Protein AF-A0A495KAG6-F1 (afdb_monomer)

Sequence (159 aa):
MEHHHRERPGTLRRVWQVLHVIATIMIPWVLVAYYFGSHTQTITEEARLVADFHMIAAIAASALLLSTTGLRLSGRSVAATVPFAIIWAITLAFSVTQIREYGDQFRCDAELCMPGFGLFLTVVPFAIVVTFAVLGSAAFSVATRRADDWSFQASSRAT

Nearest PDB structures (foldseek):
  8xma-assembly1_A  TM=4.448E-01  e=1.413E+00  Homo sapiens
  8xma-assembly1_B  TM=3.700E-01  e=3.763E+00  Homo sapiens
  8aud-assembly1_A  TM=2.460E-01  e=2.134E+00  Corynebacterium glutamicum ATCC 13032

Structure (mmCIF, N/CA/C/O backbone):
data_AF-A0A495KAG6-F1
#
_entry.id   AF-A0A495KAG6-F1
#
loop_
_atom_site.group_PDB
_atom_site.id
_atom_site.type_symbol
_atom_site.label_atom_id
_atom_site.label_alt_id
_atom_site.label_comp_id
_atom_site.label_asym_id
_atom_site.label_entity_id
_atom_site.label_seq_id
_atom_site.pdbx_PDB_ins_code
_atom_site.Cartn_x
_atom_site.Cartn_y
_atom_site.Cartn_z
_atom_site.occupancy
_atom_site.B_iso_or_equiv
_atom_site.auth_seq_id
_atom_site.auth_comp_id
_atom_site.auth_asym_id
_atom_site.auth_atom_id
_atom_site.pdbx_PDB_model_num
ATOM 1 N N . MET A 1 1 ? -0.474 -37.914 -24.086 1.00 41.59 1 MET A N 1
ATOM 2 C CA . MET A 1 1 ? -0.875 -36.543 -24.470 1.00 41.59 1 MET A CA 1
ATOM 3 C C . MET A 1 1 ? -0.787 -35.683 -23.222 1.00 41.59 1 MET A C 1
ATOM 5 O O . MET A 1 1 ? -1.763 -35.555 -22.504 1.00 41.59 1 MET A O 1
ATOM 9 N N . GLU A 1 2 ? 0.396 -35.153 -22.928 1.00 42.31 2 GLU A N 1
ATOM 10 C CA . GLU A 1 2 ? 0.603 -34.206 -21.829 1.00 42.31 2 GLU A CA 1
ATOM 11 C C . GLU A 1 2 ? 1.182 -32.934 -22.441 1.00 42.31 2 GLU A C 1
ATOM 13 O O . GLU A 1 2 ? 2.372 -32.833 -22.737 1.00 42.31 2 GLU A O 1
ATOM 18 N N . HIS A 1 3 ? 0.303 -31.971 -22.710 1.00 43.97 3 HIS A N 1
ATOM 19 C CA . HIS A 1 3 ? 0.707 -30.613 -23.044 1.00 43.97 3 HIS A CA 1
ATOM 20 C C . HIS A 1 3 ? 1.180 -29.931 -21.760 1.00 43.97 3 HIS A C 1
ATOM 22 O O . HIS A 1 3 ? 0.436 -29.193 -21.118 1.00 43.97 3 HIS A O 1
ATOM 28 N N . HIS A 1 4 ? 2.435 -30.166 -21.374 1.00 49.75 4 HIS A N 1
ATOM 29 C CA . HIS A 1 4 ? 3.092 -29.298 -20.408 1.00 49.75 4 HIS A CA 1
ATOM 30 C C . HIS A 1 4 ? 3.258 -27.914 -21.043 1.00 49.75 4 HIS A C 1
ATOM 32 O O . HIS A 1 4 ? 4.175 -27.665 -21.830 1.00 49.75 4 HIS A O 1
ATOM 38 N N . HIS A 1 5 ? 2.332 -27.012 -20.708 1.00 53.06 5 HIS A N 1
ATOM 39 C CA . HIS A 1 5 ? 2.479 -25.576 -20.887 1.00 53.06 5 HIS A CA 1
ATOM 40 C C . HIS A 1 5 ? 3.769 -25.142 -20.190 1.00 53.06 5 HIS A C 1
ATOM 42 O O . HIS A 1 5 ? 3.817 -24.908 -18.987 1.00 53.06 5 HIS A O 1
ATOM 48 N N . ARG A 1 6 ? 4.849 -25.056 -20.965 1.00 53.53 6 ARG A N 1
ATOM 49 C CA . ARG A 1 6 ? 6.093 -24.419 -20.552 1.00 53.53 6 ARG A CA 1
ATOM 50 C C . ARG A 1 6 ? 5.810 -22.921 -20.503 1.00 53.53 6 ARG A C 1
ATOM 52 O O . ARG A 1 6 ? 6.053 -22.201 -21.473 1.00 53.53 6 ARG A O 1
ATOM 59 N N . GLU A 1 7 ? 5.196 -22.465 -19.415 1.00 56.69 7 GLU A N 1
ATOM 60 C CA . GLU A 1 7 ? 5.020 -21.045 -19.148 1.00 56.69 7 GLU A CA 1
ATOM 61 C C . GLU A 1 7 ? 6.399 -20.398 -19.223 1.00 56.69 7 GLU A C 1
ATOM 63 O O . GLU A 1 7 ? 7.326 -20.755 -18.492 1.00 56.69 7 GLU A O 1
ATOM 68 N N . ARG A 1 8 ? 6.581 -19.490 -20.189 1.00 59.50 8 ARG A N 1
ATOM 69 C CA . ARG A 1 8 ? 7.848 -18.774 -20.315 1.00 59.50 8 ARG A CA 1
ATOM 70 C C . ARG A 1 8 ? 8.060 -18.035 -18.991 1.00 59.50 8 ARG A C 1
ATOM 72 O O . ARG A 1 8 ? 7.184 -17.250 -18.623 1.00 59.50 8 ARG A O 1
ATOM 79 N N . PRO A 1 9 ? 9.204 -18.197 -18.306 1.00 59.44 9 PRO A N 1
ATOM 80 C CA . PRO A 1 9 ? 9.456 -17.564 -17.007 1.00 59.44 9 PRO A CA 1
ATOM 81 C C . PRO A 1 9 ? 9.284 -16.030 -17.030 1.00 59.44 9 PRO A C 1
ATOM 83 O O . PRO A 1 9 ? 9.008 -15.410 -16.006 1.00 59.44 9 PRO A O 1
ATOM 86 N N . GLY A 1 10 ? 9.364 -15.404 -18.211 1.00 67.12 10 GLY A N 1
ATOM 87 C CA . GLY A 1 10 ? 9.063 -13.984 -18.406 1.00 67.12 10 GLY A CA 1
ATOM 88 C C . GLY A 1 10 ? 7.577 -13.595 -18.336 1.00 67.12 10 GLY A C 1
ATOM 89 O O . GLY A 1 10 ? 7.285 -12.456 -17.976 1.00 67.12 10 GLY A O 1
ATOM 90 N N . THR A 1 11 ? 6.638 -14.491 -18.653 1.00 79.69 11 THR A N 1
ATOM 91 C CA . THR A 1 11 ? 5.192 -14.194 -18.645 1.00 79.69 11 THR A CA 1
ATOM 92 C C . THR A 1 11 ? 4.643 -14.201 -17.222 1.00 79.69 11 THR A C 1
ATOM 94 O O . THR A 1 11 ? 4.039 -13.215 -16.808 1.00 79.69 11 THR A O 1
ATOM 97 N N . LEU A 1 12 ? 4.946 -15.244 -16.441 1.00 84.44 12 LEU A N 1
ATOM 98 C CA . LEU A 1 12 ? 4.563 -15.343 -15.026 1.00 84.44 12 LEU A CA 1
ATOM 99 C C . LEU A 1 12 ? 5.069 -14.156 -14.207 1.00 84.44 12 LEU A C 1
ATOM 101 O O . LEU A 1 12 ? 4.316 -13.533 -13.462 1.00 84.44 12 LEU A O 1
ATOM 105 N N . ARG A 1 13 ? 6.339 -13.784 -14.400 1.00 85.25 13 ARG A N 1
ATOM 106 C CA . ARG A 1 13 ? 6.925 -12.630 -13.717 1.00 85.25 13 ARG A CA 1
ATOM 107 C C . ARG A 1 13 ? 6.196 -11.332 -14.061 1.00 85.25 13 ARG A C 1
ATOM 109 O O . ARG A 1 13 ? 5.965 -10.527 -13.168 1.00 85.25 13 ARG A O 1
ATOM 116 N N . ARG A 1 14 ? 5.820 -11.112 -15.325 1.00 86.00 14 ARG A N 1
ATOM 117 C CA . ARG A 1 14 ? 5.061 -9.913 -15.726 1.00 86.00 14 ARG A CA 1
ATOM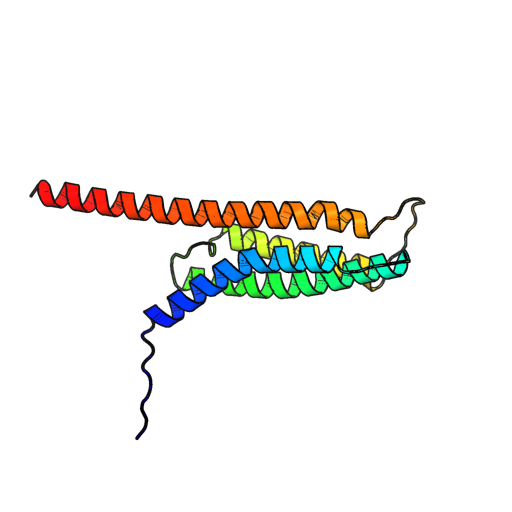 118 C C . ARG A 1 14 ? 3.668 -9.890 -15.109 1.00 86.00 14 ARG A C 1
ATOM 120 O O . ARG A 1 14 ? 3.262 -8.844 -14.617 1.00 86.00 14 ARG A O 1
ATOM 127 N N . VAL A 1 15 ? 2.968 -11.024 -15.098 1.00 89.94 15 VAL A N 1
ATOM 128 C CA . VAL A 1 15 ? 1.660 -11.141 -14.437 1.00 89.94 15 VAL A CA 1
ATOM 129 C C . VAL A 1 15 ? 1.795 -10.810 -12.952 1.00 89.94 15 VAL A C 1
ATOM 131 O O . VAL A 1 15 ? 1.053 -9.972 -12.451 1.00 89.94 15 VAL A O 1
ATOM 134 N N . TRP A 1 16 ? 2.802 -11.361 -12.270 1.00 91.06 16 TRP A N 1
ATOM 135 C CA . TRP A 1 16 ? 3.067 -11.055 -10.864 1.00 91.06 16 TRP A CA 1
ATOM 136 C C . TRP A 1 16 ? 3.364 -9.568 -10.623 1.00 91.06 16 TRP A C 1
ATOM 138 O O . TRP A 1 16 ? 2.818 -8.982 -9.694 1.00 91.06 16 TRP A O 1
ATOM 148 N N . GLN A 1 17 ? 4.162 -8.925 -11.481 1.00 90.62 17 GLN A N 1
ATOM 149 C CA . GLN A 1 17 ? 4.428 -7.482 -11.397 1.00 90.62 17 GLN A CA 1
ATOM 150 C C . GLN A 1 17 ? 3.152 -6.646 -11.536 1.00 90.62 17 GLN A C 1
ATOM 152 O O . GLN A 1 17 ? 2.938 -5.722 -10.755 1.00 90.62 17 GLN A O 1
ATOM 157 N N . VAL A 1 18 ? 2.305 -6.973 -12.515 1.00 91.69 18 VAL A N 1
ATOM 158 C CA . VAL A 1 18 ? 1.036 -6.270 -12.745 1.00 91.69 18 VAL A CA 1
ATOM 159 C C . VAL A 1 18 ? 0.102 -6.454 -11.553 1.00 91.69 18 VAL A C 1
ATOM 161 O O . VAL A 1 18 ? -0.404 -5.469 -11.022 1.00 91.69 18 VAL A O 1
ATOM 164 N N . LEU A 1 19 ? -0.071 -7.694 -11.089 1.00 93.50 19 LEU A N 1
ATOM 165 C CA . LEU A 1 19 ? -0.898 -7.998 -9.923 1.00 93.50 19 LEU A CA 1
ATOM 166 C C . LEU A 1 19 ? -0.390 -7.290 -8.668 1.00 93.50 19 LEU A C 1
ATOM 168 O O . LEU A 1 19 ? -1.193 -6.749 -7.920 1.00 93.50 19 LEU A O 1
ATOM 172 N N . HIS A 1 20 ? 0.926 -7.238 -8.460 1.00 93.25 20 HIS A N 1
ATOM 173 C CA . HIS A 1 20 ? 1.522 -6.533 -7.331 1.00 93.25 20 HIS A CA 1
ATOM 174 C C . HIS A 1 20 ? 1.205 -5.035 -7.363 1.00 93.25 20 HIS A C 1
ATOM 176 O O . HIS A 1 20 ? 0.740 -4.496 -6.367 1.00 93.25 20 HIS A O 1
ATOM 182 N N . VAL A 1 21 ? 1.385 -4.376 -8.513 1.00 93.38 21 VAL A N 1
ATOM 183 C CA . VAL A 1 21 ? 1.066 -2.948 -8.675 1.00 93.38 21 VAL A CA 1
ATOM 184 C C . VAL A 1 21 ? -0.420 -2.679 -8.425 1.00 93.38 21 VAL A C 1
ATOM 186 O O . VAL A 1 21 ? -0.756 -1.744 -7.698 1.00 93.38 21 VAL A O 1
ATOM 189 N N . ILE A 1 22 ? -1.306 -3.510 -8.986 1.00 94.88 22 ILE A N 1
ATOM 190 C CA . ILE A 1 22 ? -2.754 -3.403 -8.759 1.00 94.88 22 ILE A CA 1
ATOM 191 C C . ILE A 1 22 ? -3.058 -3.568 -7.270 1.00 94.88 22 ILE A C 1
ATOM 193 O O . ILE A 1 22 ? -3.750 -2.733 -6.699 1.00 94.88 22 ILE A O 1
ATOM 197 N N . ALA A 1 23 ? -2.512 -4.599 -6.627 1.00 94.06 23 ALA A N 1
ATOM 198 C CA . ALA A 1 23 ? -2.727 -4.874 -5.212 1.00 94.06 23 ALA A CA 1
ATOM 199 C C . ALA A 1 23 ? -2.237 -3.723 -4.319 1.00 94.06 23 ALA A C 1
ATOM 201 O O . ALA A 1 23 ? -2.955 -3.312 -3.411 1.00 94.06 23 ALA A O 1
ATOM 202 N N . THR A 1 24 ? -1.064 -3.151 -4.609 1.00 93.12 24 THR A N 1
ATOM 203 C CA . THR A 1 24 ? -0.515 -1.998 -3.883 1.00 93.12 24 THR A CA 1
ATOM 204 C C . THR A 1 24 ? -1.443 -0.783 -3.911 1.00 93.12 24 THR A C 1
ATOM 206 O O . THR A 1 24 ? -1.524 -0.073 -2.912 1.00 93.12 24 THR A O 1
ATOM 209 N N . ILE A 1 25 ? -2.138 -0.535 -5.024 1.00 94.06 25 ILE A N 1
ATOM 210 C CA . ILE A 1 25 ? -3.091 0.578 -5.133 1.00 94.06 25 ILE A CA 1
ATOM 211 C C . ILE A 1 25 ? -4.437 0.192 -4.514 1.00 94.06 25 ILE A C 1
ATOM 213 O O . ILE A 1 25 ? -4.981 0.932 -3.702 1.00 94.06 25 ILE A O 1
ATOM 217 N N . MET A 1 26 ? -4.983 -0.964 -4.891 1.00 95.50 26 MET A N 1
ATOM 218 C CA . MET A 1 26 ? -6.361 -1.331 -4.572 1.00 95.50 26 MET A CA 1
ATOM 219 C C . MET A 1 26 ? -6.563 -1.685 -3.101 1.00 95.50 26 MET A C 1
ATOM 221 O O . MET A 1 26 ? -7.603 -1.335 -2.559 1.00 95.50 26 MET A O 1
ATOM 225 N N . ILE A 1 27 ? -5.602 -2.339 -2.437 1.00 93.94 27 ILE A N 1
ATOM 226 C CA . ILE A 1 27 ? -5.753 -2.737 -1.027 1.00 93.94 27 ILE A CA 1
ATOM 227 C C . ILE A 1 27 ? -6.027 -1.524 -0.120 1.00 93.94 27 ILE A C 1
ATOM 229 O O . ILE A 1 27 ? -7.019 -1.567 0.610 1.00 93.94 27 ILE A O 1
ATOM 233 N N . PRO A 1 28 ? -5.235 -0.430 -0.165 1.00 92.94 28 PRO A N 1
ATOM 234 C CA . PRO A 1 28 ? -5.546 0.774 0.600 1.00 92.94 28 PRO A CA 1
ATOM 235 C C . PRO A 1 28 ? -6.953 1.320 0.332 1.00 92.94 28 PRO A C 1
ATOM 237 O O . PRO A 1 28 ? -7.662 1.647 1.276 1.00 92.94 28 PRO A O 1
ATOM 240 N N . TRP A 1 29 ? -7.398 1.367 -0.927 1.00 95.44 29 TRP A N 1
ATOM 241 C CA . TRP A 1 29 ? -8.738 1.860 -1.273 1.00 95.44 29 TRP A C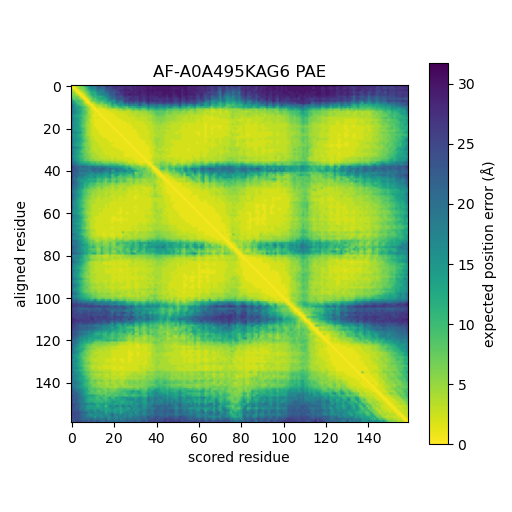A 1
ATOM 242 C C . TRP A 1 29 ? -9.867 0.928 -0.826 1.00 95.44 29 TRP A C 1
ATOM 244 O O . TRP A 1 29 ? -10.918 1.404 -0.404 1.00 95.44 29 TRP A O 1
ATOM 254 N N . VAL A 1 30 ? -9.655 -0.388 -0.864 1.00 93.44 30 VAL A N 1
ATOM 255 C CA . VAL A 1 30 ? -10.597 -1.368 -0.305 1.00 93.44 30 VAL A CA 1
ATOM 256 C C . VAL A 1 30 ? -10.727 -1.175 1.203 1.00 93.44 30 VAL A C 1
ATOM 258 O O . VAL A 1 30 ? -11.840 -1.199 1.719 1.00 93.44 30 VAL A O 1
ATOM 261 N N . LEU A 1 31 ? -9.621 -0.914 1.904 1.00 90.69 31 LEU A N 1
ATOM 262 C CA . LEU A 1 31 ? -9.647 -0.602 3.333 1.00 90.69 31 LEU A CA 1
ATOM 263 C C . LEU A 1 31 ? -10.373 0.721 3.621 1.00 90.69 31 LEU A C 1
ATOM 265 O O . LEU A 1 31 ? -11.190 0.775 4.536 1.00 90.69 31 LEU A O 1
ATOM 269 N N . VAL A 1 32 ? -10.151 1.761 2.809 1.00 90.56 32 VAL A N 1
ATOM 270 C CA . VAL A 1 32 ? -10.924 3.015 2.881 1.00 90.56 32 VAL A CA 1
ATOM 271 C C . VAL A 1 32 ? -12.424 2.733 2.740 1.00 90.56 32 VAL A C 1
ATOM 273 O O . VAL A 1 32 ? -13.218 3.190 3.558 1.00 90.56 32 VAL A O 1
ATOM 276 N N . ALA A 1 33 ? -12.819 1.958 1.728 1.00 90.62 33 ALA A N 1
ATOM 277 C CA . ALA A 1 33 ? -14.218 1.610 1.495 1.00 90.62 33 ALA A CA 1
ATOM 278 C C . ALA A 1 33 ? -14.812 0.777 2.642 1.00 90.62 33 ALA A C 1
ATOM 280 O O . ALA A 1 33 ? -15.950 1.015 3.034 1.00 90.62 33 ALA A O 1
ATOM 281 N N . TYR A 1 34 ? -14.039 -0.158 3.203 1.00 87.75 34 TYR A N 1
ATOM 282 C CA . TYR A 1 34 ? -14.433 -0.939 4.374 1.00 87.75 34 TYR A CA 1
ATOM 283 C C . TYR A 1 34 ? -14.736 -0.032 5.573 1.00 87.75 34 TYR A C 1
ATOM 285 O O . TYR A 1 34 ? -15.807 -0.148 6.160 1.00 87.75 34 TYR A O 1
ATOM 293 N N . TYR A 1 35 ? -13.850 0.925 5.867 1.00 85.75 35 TYR A N 1
ATOM 294 C CA . TYR A 1 35 ? -14.033 1.889 6.956 1.00 85.75 35 TYR A CA 1
ATOM 295 C C . TYR A 1 35 ? -15.271 2.785 6.773 1.00 85.75 35 TYR A C 1
ATOM 297 O O . TYR A 1 35 ? -16.033 2.989 7.712 1.00 85.75 35 TYR A O 1
ATOM 305 N N . PHE A 1 36 ? -15.520 3.303 5.566 1.00 86.50 36 PHE A N 1
AT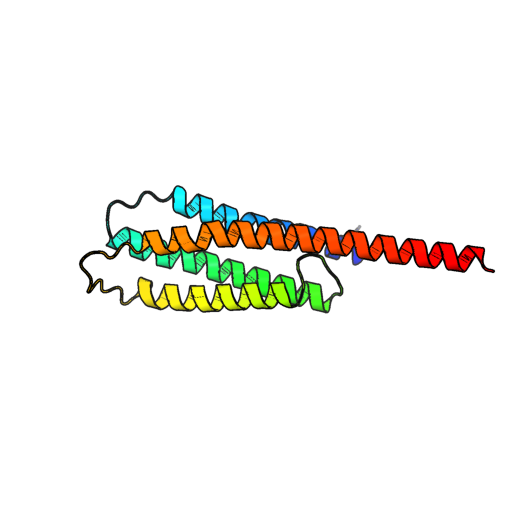OM 306 C CA . PHE A 1 36 ? -16.727 4.107 5.317 1.00 86.50 36 PHE A CA 1
ATOM 307 C C . PHE A 1 36 ? -18.013 3.272 5.260 1.00 86.50 36 PHE A C 1
ATOM 309 O O . PHE A 1 36 ? -19.101 3.795 5.495 1.00 86.50 36 PHE A O 1
ATOM 316 N N . GLY A 1 37 ? -17.906 1.986 4.922 1.00 85.06 37 GLY A N 1
ATOM 317 C CA . GLY A 1 37 ? -19.036 1.063 4.882 1.00 85.06 37 GLY A CA 1
ATOM 318 C C . GLY A 1 37 ? -19.462 0.573 6.266 1.00 85.06 37 GLY A C 1
ATOM 319 O O . GLY A 1 37 ? -20.647 0.315 6.481 1.00 85.06 37 GLY A O 1
ATOM 320 N N . SER A 1 38 ? -18.535 0.469 7.219 1.00 79.62 38 SER A N 1
ATOM 321 C CA . SER A 1 38 ? -18.843 0.052 8.586 1.00 79.62 38 SER A CA 1
ATOM 322 C C . SER A 1 38 ? -19.662 1.117 9.318 1.00 79.62 38 SER A C 1
ATOM 324 O O . SER A 1 38 ? -19.169 2.199 9.616 1.00 79.62 38 SER A O 1
ATOM 326 N N . HIS A 1 39 ? -20.928 0.808 9.601 1.00 69.69 39 HIS A N 1
ATOM 327 C CA . HIS A 1 39 ? -21.803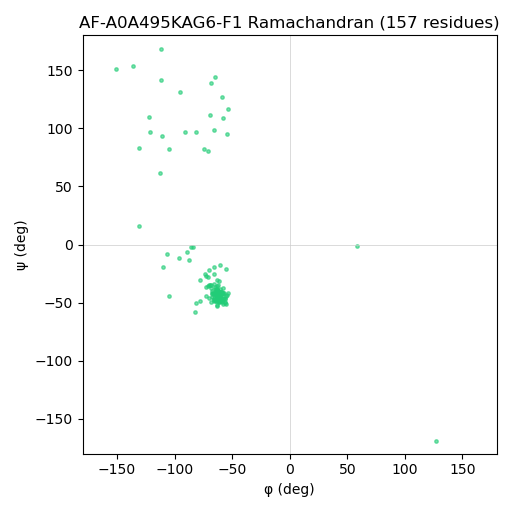 1.632 10.436 1.00 69.69 39 HIS A CA 1
ATOM 328 C C . HIS A 1 39 ? -21.683 1.171 11.890 1.00 69.69 39 HIS A C 1
ATOM 330 O O . HIS A 1 39 ? -22.333 0.207 12.289 1.00 69.69 39 HIS A O 1
ATOM 336 N N . THR A 1 40 ? -20.849 1.838 12.678 1.00 69.19 40 THR A N 1
ATOM 337 C CA . THR A 1 40 ? -20.710 1.580 14.118 1.00 69.19 40 THR A CA 1
ATOM 338 C C . THR A 1 40 ? -21.593 2.540 14.905 1.00 69.19 40 THR A C 1
ATOM 340 O O . THR A 1 40 ? -21.591 3.740 14.637 1.00 69.19 40 THR A O 1
ATOM 343 N N . GLN A 1 41 ? -22.376 2.025 15.860 1.00 62.81 41 GLN A N 1
ATOM 344 C CA . GLN A 1 41 ? -23.295 2.846 16.665 1.00 62.81 41 GLN A CA 1
ATOM 345 C C . GLN A 1 41 ? -22.807 3.041 18.105 1.00 62.81 41 GLN A C 1
ATOM 347 O O . GLN A 1 41 ? -23.380 3.837 18.849 1.00 62.81 41 GLN A O 1
ATOM 352 N N . THR A 1 42 ? -21.742 2.339 18.506 1.00 70.12 42 THR A N 1
ATOM 353 C CA . THR A 1 42 ? -21.173 2.409 19.857 1.00 70.12 42 THR A CA 1
ATOM 354 C C . THR A 1 42 ? -19.642 2.481 19.840 1.00 70.12 42 THR A C 1
ATOM 356 O O . THR A 1 42 ? -18.985 1.976 18.932 1.00 70.12 42 THR A O 1
ATOM 359 N N . ILE A 1 43 ? -19.051 3.080 20.881 1.00 67.88 43 ILE A N 1
ATOM 360 C CA . ILE A 1 43 ? -17.591 3.272 21.010 1.00 67.88 43 ILE A CA 1
ATOM 361 C C . ILE A 1 43 ? -16.840 1.929 21.084 1.00 67.88 43 ILE A C 1
ATOM 363 O O . ILE A 1 43 ? -15.743 1.784 20.550 1.00 67.88 43 ILE A O 1
ATOM 367 N N . THR A 1 44 ? -17.427 0.920 21.732 1.00 72.88 44 THR A N 1
ATOM 368 C CA . THR A 1 44 ? -16.852 -0.431 21.819 1.00 72.88 44 THR A CA 1
ATOM 369 C C . THR A 1 44 ? -16.864 -1.154 20.472 1.00 72.88 44 THR A C 1
ATOM 371 O O . THR A 1 44 ? -15.926 -1.891 20.170 1.00 72.88 44 THR A O 1
ATOM 374 N N . GLU A 1 45 ? -17.888 -0.933 19.645 1.00 75.62 45 GLU A N 1
ATOM 375 C CA . GLU A 1 45 ? -17.915 -1.415 18.260 1.00 75.62 45 GLU A CA 1
ATOM 376 C C . GLU A 1 45 ? -16.889 -0.691 17.388 1.00 75.62 45 GLU A C 1
ATOM 378 O O . GLU A 1 45 ? -16.237 -1.341 16.576 1.00 75.62 45 GLU A O 1
ATOM 383 N N . GLU A 1 46 ? -16.675 0.614 17.587 1.00 78.19 46 GLU A N 1
ATOM 384 C CA . GLU A 1 46 ? -15.607 1.343 16.893 1.00 78.19 46 GLU A CA 1
ATOM 385 C C . GLU A 1 46 ? -14.211 0.818 17.245 1.00 78.19 46 GLU A C 1
ATOM 387 O O . GLU A 1 46 ? -13.374 0.662 16.359 1.00 78.19 46 GLU A O 1
ATOM 392 N N . ALA A 1 47 ? -13.943 0.500 18.515 1.00 78.19 47 ALA A N 1
ATOM 393 C CA . ALA A 1 47 ? -12.658 -0.069 18.924 1.00 78.19 47 ALA A CA 1
ATOM 394 C C . ALA A 1 47 ? -12.406 -1.447 18.287 1.00 78.19 47 ALA A C 1
ATOM 396 O O . ALA A 1 47 ? -11.318 -1.709 17.772 1.00 78.19 47 ALA A O 1
ATOM 397 N N . ARG A 1 48 ? -13.431 -2.309 18.246 1.00 81.00 48 ARG A N 1
ATOM 398 C CA . ARG A 1 48 ? -13.350 -3.602 17.545 1.00 81.00 48 ARG A CA 1
ATOM 399 C C . ARG A 1 48 ? -13.154 -3.424 16.046 1.00 81.00 48 ARG A C 1
ATOM 401 O O . ARG A 1 48 ? -12.309 -4.099 15.469 1.00 81.00 48 ARG A O 1
ATOM 408 N N . LEU A 1 49 ? -13.859 -2.471 15.436 1.00 84.75 49 LEU A N 1
ATOM 409 C CA . LEU A 1 49 ? -13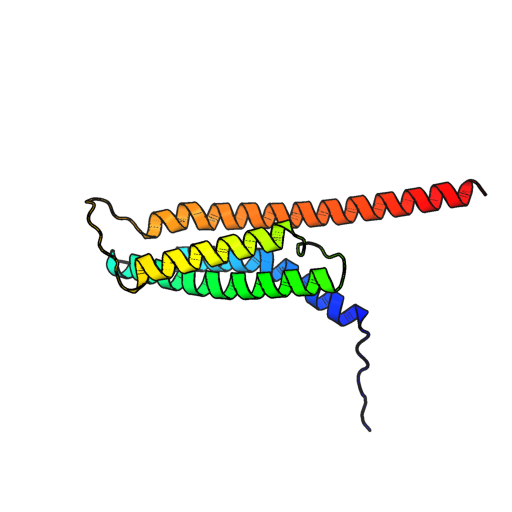.671 -2.119 14.032 1.00 84.75 49 LEU A CA 1
ATOM 410 C C . LEU A 1 49 ? -12.218 -1.715 13.750 1.00 84.75 49 LEU A C 1
ATOM 412 O O . LEU A 1 49 ? -11.664 -2.125 12.732 1.00 84.75 49 LEU A O 1
ATOM 416 N N . VAL A 1 50 ? -11.591 -0.943 14.643 1.00 85.81 50 VAL A N 1
ATOM 417 C CA . VAL A 1 50 ? -10.183 -0.543 14.508 1.00 85.81 50 VAL A CA 1
ATOM 418 C C . VAL A 1 50 ? -9.254 -1.753 14.560 1.00 85.81 50 VAL A C 1
ATOM 420 O O . VAL A 1 50 ? -8.363 -1.882 13.715 1.00 85.81 50 VAL A O 1
ATOM 423 N N . ALA A 1 51 ? -9.478 -2.662 15.510 1.00 86.25 51 ALA A N 1
ATOM 424 C CA . ALA A 1 51 ? -8.705 -3.894 15.625 1.00 86.25 51 ALA A CA 1
ATOM 425 C C . ALA A 1 51 ? -8.851 -4.778 14.372 1.00 86.25 51 ALA A C 1
ATOM 427 O O . ALA A 1 51 ? -7.842 -5.200 13.802 1.00 86.25 51 ALA A O 1
ATOM 428 N N . ASP A 1 52 ? -10.078 -4.985 13.889 1.00 88.31 52 ASP A N 1
ATOM 429 C CA . ASP A 1 52 ? -10.367 -5.773 12.685 1.00 88.31 52 ASP A CA 1
ATOM 430 C C . ASP A 1 52 ? -9.753 -5.137 11.433 1.00 88.31 52 ASP A C 1
ATOM 432 O O . ASP A 1 52 ? -9.110 -5.812 10.623 1.00 88.31 52 ASP A O 1
ATOM 436 N N . PHE A 1 53 ? -9.882 -3.815 11.296 1.00 90.62 53 PHE A N 1
ATOM 437 C CA . PHE A 1 53 ? -9.262 -3.053 10.220 1.00 90.62 53 PHE A CA 1
ATOM 438 C C . PHE A 1 53 ? -7.748 -3.287 10.191 1.00 90.62 53 PHE A C 1
ATOM 440 O O . PHE A 1 53 ? -7.180 -3.622 9.146 1.00 90.62 53 PHE A O 1
ATOM 447 N N . HIS A 1 54 ? -7.080 -3.132 11.338 1.00 91.94 54 HIS A N 1
ATOM 448 C CA . HIS A 1 54 ? -5.634 -3.298 11.418 1.00 91.94 54 HIS A CA 1
ATOM 449 C C . HIS A 1 54 ? -5.203 -4.757 11.274 1.00 91.94 54 HIS A C 1
ATOM 451 O O . HIS A 1 54 ? -4.126 -5.009 10.735 1.00 91.94 54 HIS A O 1
ATOM 457 N N . MET A 1 55 ? -6.039 -5.725 11.645 1.00 92.06 55 MET A N 1
ATOM 458 C CA . MET A 1 55 ? -5.793 -7.137 11.358 1.00 92.06 55 MET A CA 1
ATOM 459 C C . MET A 1 55 ? -5.751 -7.398 9.848 1.00 92.06 55 MET A C 1
ATOM 461 O O . MET A 1 55 ? -4.782 -7.978 9.349 1.00 92.06 55 MET A O 1
ATOM 465 N N . ILE A 1 56 ? -6.740 -6.901 9.098 1.00 92.94 56 ILE A N 1
ATOM 466 C CA . ILE A 1 56 ? -6.765 -7.014 7.631 1.00 92.94 56 ILE A CA 1
ATOM 467 C C . ILE A 1 56 ? -5.565 -6.273 7.021 1.00 92.94 56 ILE A C 1
ATOM 469 O O . ILE A 1 56 ? -4.876 -6.811 6.148 1.00 92.94 56 ILE A O 1
ATOM 473 N N . ALA A 1 57 ? -5.265 -5.066 7.511 1.00 92.06 57 ALA A N 1
ATOM 474 C CA . ALA A 1 57 ? -4.129 -4.275 7.048 1.00 92.06 57 ALA A CA 1
ATOM 475 C C . ALA A 1 57 ? -2.783 -4.974 7.307 1.00 92.06 57 ALA A C 1
ATOM 477 O O . ALA A 1 57 ? -1.919 -4.967 6.431 1.00 92.06 57 ALA A O 1
ATOM 478 N N . ALA A 1 58 ? -2.603 -5.626 8.460 1.00 94.62 58 ALA A N 1
ATOM 479 C CA . ALA A 1 58 ? -1.396 -6.380 8.795 1.00 94.62 58 ALA A CA 1
ATOM 480 C C . ALA A 1 58 ? -1.198 -7.583 7.862 1.00 94.62 58 ALA A C 1
ATOM 482 O O . ALA A 1 58 ? -0.090 -7.811 7.364 1.00 94.62 58 ALA A O 1
ATOM 483 N N . ILE A 1 59 ? -2.271 -8.326 7.572 1.00 96.38 59 ILE A N 1
ATOM 484 C CA . ILE A 1 59 ? -2.236 -9.450 6.626 1.00 96.38 59 ILE A CA 1
ATOM 485 C C . ILE A 1 59 ? -1.841 -8.945 5.235 1.00 96.38 59 ILE A C 1
ATOM 487 O O . ILE A 1 59 ? -0.913 -9.472 4.614 1.00 96.38 59 ILE A O 1
ATOM 491 N N . ALA A 1 60 ? -2.496 -7.885 4.761 1.00 94.50 60 ALA A N 1
ATOM 492 C CA . ALA A 1 60 ? -2.236 -7.332 3.441 1.00 94.50 60 ALA A CA 1
ATOM 493 C C . ALA A 1 60 ? -0.822 -6.735 3.322 1.00 94.50 60 ALA A C 1
ATOM 495 O O . ALA A 1 60 ? -0.127 -6.988 2.336 1.00 94.50 60 ALA A O 1
ATOM 496 N N . ALA A 1 61 ? -0.356 -6.009 4.342 1.00 94.00 61 ALA A N 1
ATOM 497 C CA . ALA A 1 61 ? 0.998 -5.465 4.399 1.00 94.00 61 ALA A CA 1
ATOM 498 C C . ALA A 1 61 ? 2.055 -6.576 4.404 1.00 94.00 61 ALA A C 1
ATOM 500 O O . ALA A 1 61 ? 3.046 -6.473 3.685 1.00 94.00 61 ALA A O 1
ATOM 501 N N . SER A 1 62 ? 1.824 -7.673 5.131 1.00 94.69 62 SER A N 1
ATOM 502 C CA . SER A 1 62 ? 2.713 -8.844 5.119 1.00 94.69 62 SER A CA 1
ATOM 503 C C . SER A 1 62 ? 2.805 -9.464 3.723 1.00 94.69 62 SER A C 1
ATOM 505 O O . SER A 1 62 ? 3.903 -9.704 3.217 1.00 94.69 62 SER A O 1
ATOM 507 N N . ALA A 1 63 ? 1.663 -9.666 3.059 1.00 96.44 63 ALA A N 1
ATOM 508 C CA . ALA A 1 63 ? 1.621 -10.201 1.700 1.00 96.44 63 ALA A CA 1
ATOM 509 C C . ALA A 1 63 ? 2.340 -9.279 0.697 1.00 96.44 63 ALA A C 1
ATOM 511 O O . ALA A 1 63 ? 3.143 -9.742 -0.118 1.00 96.44 63 ALA A O 1
ATOM 512 N N . LEU A 1 64 ? 2.111 -7.965 0.783 1.00 93.81 64 LEU A N 1
ATOM 513 C CA . LEU A 1 64 ? 2.758 -6.974 -0.077 1.00 93.81 64 LEU A CA 1
ATOM 514 C C . LEU A 1 64 ? 4.258 -6.834 0.209 1.00 93.81 64 LEU A C 1
ATOM 516 O O . LEU A 1 64 ? 5.030 -6.667 -0.737 1.00 93.81 64 LEU A O 1
ATOM 520 N N . LEU A 1 65 ? 4.697 -6.972 1.462 1.00 95.06 65 LEU A N 1
ATOM 521 C CA . LEU A 1 65 ? 6.110 -6.989 1.842 1.00 95.06 65 LEU A CA 1
ATOM 522 C C . LEU A 1 65 ? 6.837 -8.197 1.242 1.00 95.06 65 LEU A C 1
ATOM 524 O O . LEU A 1 65 ? 7.889 -8.042 0.613 1.00 95.06 65 LEU A O 1
ATOM 528 N N . LEU A 1 66 ? 6.259 -9.392 1.388 1.00 95.06 66 LEU A N 1
ATOM 529 C CA . LEU A 1 66 ? 6.803 -10.620 0.804 1.00 95.06 66 LEU A CA 1
ATOM 530 C C . LEU A 1 66 ? 6.831 -10.530 -0.723 1.00 95.06 66 LEU A C 1
ATOM 532 O O . LEU A 1 66 ? 7.858 -10.814 -1.341 1.00 95.06 66 LEU A O 1
ATOM 536 N N . SER A 1 67 ? 5.743 -10.050 -1.333 1.00 92.69 67 SER A N 1
ATOM 537 C CA . SER A 1 67 ? 5.666 -9.846 -2.780 1.00 92.69 67 SER A CA 1
ATOM 538 C C . SER A 1 67 ? 6.699 -8.829 -3.272 1.00 92.69 67 SER A C 1
ATOM 540 O O . SER A 1 67 ? 7.348 -9.063 -4.289 1.00 92.69 67 SER A O 1
ATOM 542 N N . THR A 1 68 ? 6.888 -7.721 -2.549 1.00 91.31 68 THR A N 1
ATOM 543 C CA . THR A 1 68 ? 7.895 -6.695 -2.862 1.00 91.31 68 THR A CA 1
ATOM 544 C C . THR A 1 68 ? 9.297 -7.291 -2.820 1.00 91.31 68 THR A C 1
ATOM 546 O O . THR A 1 68 ? 10.074 -7.134 -3.763 1.00 91.31 68 THR A O 1
ATOM 549 N N . THR A 1 69 ? 9.613 -8.009 -1.742 1.00 91.56 69 THR A N 1
ATOM 550 C CA . THR A 1 69 ? 10.922 -8.639 -1.538 1.00 91.56 69 THR A CA 1
ATOM 551 C C . THR A 1 69 ? 11.198 -9.678 -2.620 1.00 91.56 69 THR A C 1
ATOM 553 O O . THR A 1 69 ? 12.251 -9.642 -3.253 1.00 91.56 69 THR A O 1
ATOM 556 N N . GLY A 1 70 ? 10.232 -10.550 -2.912 1.00 90.56 70 GLY A N 1
ATOM 557 C CA . GLY A 1 70 ? 10.361 -11.568 -3.951 1.00 90.56 70 GLY A CA 1
ATOM 558 C C . GLY A 1 70 ? 10.547 -10.977 -5.354 1.00 90.56 70 GLY A C 1
ATOM 559 O O . GLY A 1 70 ? 11.436 -11.405 -6.098 1.00 90.56 70 GLY A O 1
ATOM 560 N N . LEU A 1 71 ? 9.772 -9.944 -5.705 1.00 88.25 71 LEU A N 1
ATOM 561 C CA . LEU A 1 71 ? 9.934 -9.233 -6.975 1.00 88.25 71 LEU A CA 1
ATOM 562 C C . LEU A 1 71 ? 11.297 -8.550 -7.068 1.00 88.25 71 LEU A C 1
ATOM 564 O O . LEU A 1 71 ? 11.908 -8.583 -8.136 1.00 88.25 71 LEU A O 1
ATOM 568 N N . ARG A 1 72 ? 11.788 -7.983 -5.958 1.00 87.50 72 ARG A N 1
ATOM 569 C CA . ARG A 1 72 ? 13.093 -7.322 -5.883 1.00 87.50 72 ARG A CA 1
ATOM 570 C C . ARG A 1 72 ? 14.250 -8.305 -6.051 1.00 87.50 72 ARG A C 1
ATOM 572 O O . ARG A 1 72 ? 15.177 -7.998 -6.799 1.00 87.50 72 ARG A O 1
ATOM 579 N N . LEU A 1 73 ? 14.178 -9.476 -5.414 1.00 87.38 73 LEU A N 1
ATOM 580 C CA . LEU A 1 73 ? 15.150 -10.566 -5.581 1.00 87.38 73 LEU A CA 1
ATOM 581 C C . LEU A 1 73 ? 15.156 -11.107 -7.020 1.00 87.38 73 LEU A C 1
ATOM 583 O O . LEU A 1 73 ? 16.199 -11.493 -7.534 1.00 87.38 73 LEU A O 1
ATOM 587 N N . SER A 1 74 ? 14.008 -11.059 -7.701 1.00 84.19 74 SER A N 1
ATOM 588 C CA . SER A 1 74 ? 13.856 -11.480 -9.101 1.00 84.19 74 SER A CA 1
ATOM 589 C C . SER A 1 74 ? 14.244 -10.395 -10.127 1.00 84.19 74 SER A C 1
ATOM 591 O O . SER A 1 74 ? 14.173 -10.631 -11.337 1.00 84.19 74 SER A O 1
ATOM 593 N N . GLY A 1 75 ? 14.632 -9.193 -9.678 1.00 81.00 75 GLY A N 1
ATOM 594 C CA . GLY A 1 75 ? 15.124 -8.079 -10.499 1.00 81.00 75 GLY A CA 1
ATOM 595 C C . GLY A 1 75 ? 14.388 -6.747 -10.277 1.00 81.00 75 GLY A C 1
ATOM 596 O O . GLY A 1 75 ? 13.613 -6.572 -9.344 1.00 81.00 75 GLY A O 1
ATOM 597 N N . ARG A 1 76 ? 14.622 -5.743 -11.139 1.00 76.62 76 ARG A N 1
ATOM 598 C CA . ARG A 1 76 ? 13.889 -4.458 -11.056 1.00 76.62 76 ARG A CA 1
ATOM 599 C C . ARG A 1 76 ? 12.409 -4.638 -11.423 1.00 76.62 76 ARG A C 1
ATOM 601 O O . ARG A 1 76 ? 12.080 -5.336 -12.384 1.00 76.62 76 ARG A O 1
ATOM 608 N N . SER A 1 77 ? 11.538 -3.973 -10.669 1.00 76.62 77 SER A N 1
ATOM 609 C CA . SER A 1 77 ? 10.095 -3.887 -10.898 1.00 76.62 77 SER A CA 1
ATOM 610 C C . SER A 1 77 ? 9.554 -2.564 -10.352 1.00 76.62 77 SER A C 1
ATOM 612 O O . SER A 1 77 ? 10.100 -2.023 -9.390 1.00 76.62 77 SER A O 1
ATOM 614 N N . VAL A 1 78 ? 8.483 -2.057 -10.965 1.00 75.56 78 VAL A N 1
ATOM 615 C CA . VAL A 1 78 ? 7.702 -0.919 -10.454 1.00 75.56 78 VAL A CA 1
ATOM 616 C C . VAL A 1 78 ? 7.051 -1.321 -9.132 1.00 75.56 78 VAL A C 1
ATOM 618 O O . VAL A 1 78 ? 6.685 -2.487 -8.976 1.00 75.56 78 VAL A O 1
ATOM 621 N N . ALA A 1 79 ? 6.952 -0.379 -8.189 1.00 70.12 79 ALA A N 1
ATOM 622 C CA . ALA A 1 79 ? 6.355 -0.559 -6.858 1.00 70.12 79 ALA A CA 1
ATOM 623 C C . ALA A 1 79 ? 6.977 -1.655 -5.963 1.00 70.12 79 ALA A C 1
ATOM 625 O O . ALA A 1 79 ? 6.610 -1.771 -4.805 1.00 70.12 79 ALA A O 1
ATOM 626 N N . ALA A 1 80 ? 7.983 -2.392 -6.443 1.00 79.00 80 ALA A N 1
ATOM 627 C CA . ALA A 1 80 ? 8.734 -3.365 -5.657 1.00 79.00 80 ALA A CA 1
ATOM 628 C C . ALA A 1 80 ? 10.183 -2.893 -5.456 1.00 79.00 80 ALA A C 1
ATOM 630 O O . ALA A 1 80 ? 11.151 -3.495 -5.933 1.00 79.00 80 ALA A O 1
ATOM 631 N N . THR A 1 81 ? 10.327 -1.743 -4.796 1.00 84.19 81 THR A N 1
ATOM 632 C CA . THR A 1 81 ? 11.619 -1.134 -4.453 1.00 84.19 81 THR A CA 1
ATOM 633 C C . THR A 1 81 ? 11.843 -1.159 -2.940 1.00 84.19 81 THR A C 1
ATOM 635 O O . THR A 1 81 ? 10.928 -1.443 -2.171 1.00 84.19 81 THR A O 1
ATOM 638 N N . VAL A 1 82 ? 13.071 -0.861 -2.500 1.00 86.00 82 VAL A N 1
ATOM 639 C CA . VAL A 1 82 ? 13.412 -0.803 -1.065 1.00 86.00 82 VAL A CA 1
ATOM 640 C C . VAL A 1 82 ? 12.492 0.161 -0.292 1.00 86.00 82 VAL A C 1
ATOM 642 O O . VAL A 1 82 ? 11.973 -0.257 0.739 1.00 86.00 82 VAL A O 1
ATOM 645 N N . PRO A 1 83 ? 12.184 1.380 -0.788 1.00 87.75 83 PRO A N 1
ATOM 646 C CA . PRO A 1 83 ? 11.187 2.245 -0.156 1.00 87.75 83 PRO A CA 1
ATOM 647 C C . PRO A 1 83 ? 9.817 1.589 0.063 1.00 87.75 83 PRO A C 1
ATOM 649 O O . PRO A 1 83 ? 9.246 1.740 1.136 1.00 87.75 83 PRO A O 1
ATOM 652 N N . PHE A 1 84 ? 9.303 0.820 -0.903 1.00 89.00 84 PHE A N 1
ATOM 653 C CA . PHE A 1 84 ? 8.025 0.119 -0.731 1.00 89.00 84 PHE A CA 1
ATOM 654 C C . PHE A 1 84 ? 8.115 -0.988 0.319 1.00 89.00 84 PHE A C 1
ATOM 656 O O . PHE A 1 84 ? 7.213 -1.109 1.140 1.00 89.00 84 PHE A O 1
ATOM 663 N N . ALA A 1 85 ? 9.216 -1.745 0.364 1.00 91.31 85 ALA A N 1
ATOM 664 C CA . ALA A 1 85 ? 9.431 -2.730 1.425 1.00 91.31 85 ALA A CA 1
ATOM 665 C C . ALA A 1 85 ? 9.410 -2.072 2.816 1.00 91.31 85 ALA A C 1
ATOM 667 O O . ALA A 1 85 ? 8.775 -2.585 3.733 1.00 91.31 85 ALA A O 1
ATOM 668 N N . ILE A 1 86 ? 10.053 -0.908 2.956 1.00 92.62 86 ILE A N 1
ATOM 669 C CA . ILE A 1 86 ? 10.052 -0.134 4.203 1.00 92.62 86 ILE A CA 1
ATOM 670 C C . ILE A 1 86 ? 8.631 0.312 4.561 1.00 92.62 86 ILE A C 1
ATOM 672 O O . ILE A 1 86 ? 8.218 0.121 5.701 1.00 92.62 86 ILE A O 1
ATOM 676 N N . ILE A 1 87 ? 7.867 0.846 3.601 1.00 93.62 87 ILE A N 1
ATOM 677 C CA . ILE A 1 87 ? 6.470 1.251 3.822 1.00 93.62 87 ILE A CA 1
ATOM 678 C C . ILE A 1 87 ? 5.650 0.072 4.356 1.00 93.62 87 ILE A C 1
ATOM 680 O O . ILE A 1 87 ? 5.019 0.206 5.399 1.00 93.62 87 ILE A O 1
ATOM 684 N N . TRP A 1 88 ? 5.708 -1.098 3.710 1.00 95.06 88 TRP A N 1
ATOM 685 C CA . TRP A 1 88 ? 4.941 -2.265 4.159 1.00 95.06 88 TRP A CA 1
ATOM 686 C C . TRP A 1 88 ? 5.380 -2.778 5.530 1.00 95.06 88 TRP A C 1
ATOM 688 O O . TRP A 1 88 ? 4.532 -3.170 6.328 1.00 95.06 88 TRP A O 1
ATOM 698 N N . ALA A 1 89 ? 6.679 -2.740 5.833 1.00 94.44 89 ALA A N 1
ATOM 699 C CA . ALA A 1 89 ? 7.190 -3.109 7.149 1.00 94.44 89 ALA A CA 1
ATOM 700 C C . ALA A 1 89 ? 6.692 -2.154 8.248 1.00 94.44 89 ALA A C 1
ATOM 702 O O . ALA A 1 89 ? 6.268 -2.613 9.309 1.00 94.44 89 ALA A O 1
ATOM 703 N N . ILE A 1 90 ? 6.681 -0.842 7.985 1.00 93.38 90 ILE A N 1
ATOM 704 C CA . ILE A 1 90 ? 6.143 0.166 8.910 1.00 93.38 90 ILE A CA 1
ATOM 705 C C . ILE A 1 90 ? 4.636 -0.032 9.095 1.00 93.38 90 ILE A C 1
ATOM 707 O O . ILE A 1 90 ? 4.171 -0.076 10.231 1.00 93.38 90 ILE A O 1
ATOM 711 N N . THR A 1 91 ? 3.873 -0.204 8.010 1.00 91.75 91 THR A N 1
ATOM 712 C CA . THR A 1 91 ? 2.423 -0.453 8.073 1.00 91.75 91 THR A CA 1
ATOM 713 C C . THR A 1 91 ? 2.102 -1.714 8.871 1.00 91.75 91 THR A C 1
ATOM 715 O O . THR A 1 91 ? 1.164 -1.706 9.669 1.00 91.75 91 THR A O 1
ATOM 718 N N . LEU A 1 92 ? 2.884 -2.782 8.694 1.00 93.56 92 LEU A N 1
ATOM 719 C CA . LEU A 1 92 ? 2.743 -4.015 9.463 1.00 93.56 92 LEU A CA 1
ATOM 720 C C . LEU A 1 92 ? 3.012 -3.776 10.951 1.00 93.56 92 LEU A C 1
ATOM 722 O O . LEU A 1 92 ? 2.175 -4.124 11.779 1.00 93.56 92 LEU A O 1
ATOM 726 N N . ALA A 1 93 ? 4.148 -3.159 11.287 1.00 92.81 93 ALA A N 1
ATOM 727 C CA . ALA A 1 93 ? 4.513 -2.875 12.672 1.00 92.81 93 ALA A CA 1
ATOM 728 C C . ALA A 1 93 ? 3.452 -2.008 13.364 1.00 92.81 93 ALA A C 1
ATOM 730 O O . ALA A 1 93 ? 2.978 -2.358 14.444 1.00 92.81 93 ALA A O 1
ATOM 731 N N . PHE A 1 94 ? 3.017 -0.936 12.698 1.00 89.94 94 PHE A N 1
ATOM 732 C CA . PHE A 1 94 ? 1.953 -0.065 13.182 1.00 89.94 94 PHE A CA 1
ATOM 733 C C . PHE A 1 94 ? 0.643 -0.835 13.381 1.00 89.94 94 PHE A C 1
ATOM 735 O O . PHE A 1 94 ? 0.037 -0.762 14.446 1.00 89.94 94 PHE A O 1
ATOM 742 N N . SER A 1 95 ? 0.233 -1.652 12.411 1.00 89.94 95 SER A N 1
ATOM 743 C CA . SER A 1 95 ? -1.011 -2.418 12.527 1.00 89.94 95 SER A CA 1
ATOM 744 C C . SER A 1 95 ? -0.961 -3.434 13.670 1.00 89.94 95 SER A C 1
ATOM 746 O O . SER A 1 95 ? -1.924 -3.552 14.416 1.00 89.94 95 SER A O 1
ATOM 748 N N . VAL A 1 96 ? 0.175 -4.104 13.891 1.00 90.31 96 VAL A N 1
ATOM 749 C CA . VAL A 1 96 ? 0.356 -5.004 15.044 1.00 90.31 96 VAL A CA 1
ATOM 750 C C . VAL A 1 96 ? 0.245 -4.252 16.371 1.00 90.31 96 VAL A C 1
ATOM 752 O O . VAL A 1 96 ? -0.367 -4.771 17.304 1.00 90.31 96 VAL A O 1
ATOM 755 N N . THR A 1 97 ? 0.798 -3.037 16.470 1.00 87.81 97 THR A N 1
ATOM 756 C CA . THR A 1 97 ? 0.643 -2.222 17.688 1.00 87.81 97 THR A CA 1
ATOM 757 C C . THR A 1 97 ? -0.814 -1.841 17.937 1.00 87.81 97 THR A C 1
ATOM 759 O O . THR A 1 97 ? -1.286 -1.984 19.058 1.00 87.81 97 THR A O 1
ATOM 762 N N . GLN A 1 98 ? -1.550 -1.466 16.887 1.00 86.50 98 GLN A N 1
ATOM 763 C CA . GLN A 1 98 ? -2.963 -1.096 16.981 1.00 86.50 98 GLN A CA 1
ATOM 764 C C . GLN A 1 98 ? -3.844 -2.298 17.366 1.00 86.50 98 GLN A C 1
ATOM 766 O O . GLN A 1 98 ? -4.689 -2.181 18.244 1.00 86.50 98 GLN A O 1
ATOM 771 N N . ILE A 1 99 ? -3.607 -3.487 16.800 1.00 86.44 99 ILE A N 1
ATOM 772 C CA . ILE A 1 99 ? -4.349 -4.708 17.177 1.00 86.44 99 ILE A CA 1
ATOM 773 C C . ILE A 1 99 ? -4.202 -5.006 18.674 1.00 86.44 99 ILE A C 1
ATOM 775 O O . ILE A 1 99 ? -5.175 -5.371 19.324 1.00 86.44 99 ILE A O 1
ATOM 779 N N . ARG A 1 100 ? -2.995 -4.852 19.233 1.00 83.94 100 ARG A N 1
ATOM 780 C CA . ARG A 1 100 ? -2.757 -5.098 20.665 1.00 83.94 100 ARG A CA 1
ATOM 781 C C . ARG A 1 100 ? -3.461 -4.075 21.551 1.00 83.94 100 ARG A C 1
ATOM 783 O O . ARG A 1 100 ? -4.041 -4.462 22.559 1.00 83.94 100 ARG A O 1
ATOM 790 N N . GLU A 1 101 ? -3.417 -2.807 21.156 1.00 81.50 101 GLU A N 1
ATOM 791 C CA . GLU A 1 101 ? -4.028 -1.702 21.899 1.00 81.50 101 GLU A CA 1
ATOM 792 C C . GLU A 1 101 ? -5.562 -1.811 21.927 1.00 81.50 101 GLU A C 1
ATOM 794 O O . GLU A 1 101 ? -6.189 -1.695 22.979 1.00 81.50 101 GLU A O 1
ATOM 799 N N . TYR A 1 102 ? -6.172 -2.095 20.773 1.00 77.50 102 TYR A N 1
ATOM 800 C CA . TYR A 1 102 ? -7.627 -2.076 20.601 1.00 77.50 102 TYR A CA 1
ATOM 801 C C . TYR A 1 102 ? -8.300 -3.454 20.737 1.00 77.50 102 TYR A C 1
ATOM 803 O O . TYR A 1 102 ? -9.523 -3.516 20.844 1.00 77.50 102 TYR A O 1
ATOM 811 N N . GLY A 1 103 ? -7.536 -4.554 20.749 1.00 67.94 103 GLY A N 1
ATOM 812 C CA . GLY A 1 103 ? -8.055 -5.926 20.827 1.00 67.94 103 GLY A CA 1
ATOM 813 C C . GLY A 1 103 ? -8.405 -6.396 22.244 1.00 67.94 103 GLY A C 1
ATOM 814 O O . GLY A 1 103 ? -9.551 -6.755 22.499 1.00 67.94 103 GLY A O 1
ATOM 815 N N . ASP A 1 104 ? -7.438 -6.377 23.169 1.00 64.12 104 ASP A N 1
ATOM 816 C CA . ASP A 1 104 ? -7.592 -7.016 24.493 1.00 64.12 104 ASP A CA 1
ATOM 817 C C . ASP A 1 104 ? -7.690 -6.027 25.670 1.00 64.12 104 ASP A C 1
ATOM 819 O O . ASP A 1 104 ? -8.140 -6.406 26.753 1.00 64.12 104 ASP A O 1
ATOM 823 N N . GLN A 1 105 ? -7.259 -4.768 25.506 1.00 57.19 105 GLN A N 1
ATOM 824 C CA . GLN A 1 105 ? -7.054 -3.837 26.630 1.00 57.19 105 GLN A CA 1
ATOM 825 C C . GLN A 1 105 ? -7.678 -2.450 26.460 1.00 57.19 105 GLN A C 1
ATOM 827 O O . GLN A 1 105 ? -7.342 -1.546 27.222 1.00 57.19 105 GLN A O 1
ATOM 832 N N . PHE A 1 106 ? -8.603 -2.264 25.517 1.00 62.16 106 PHE A N 1
ATOM 833 C CA . PHE A 1 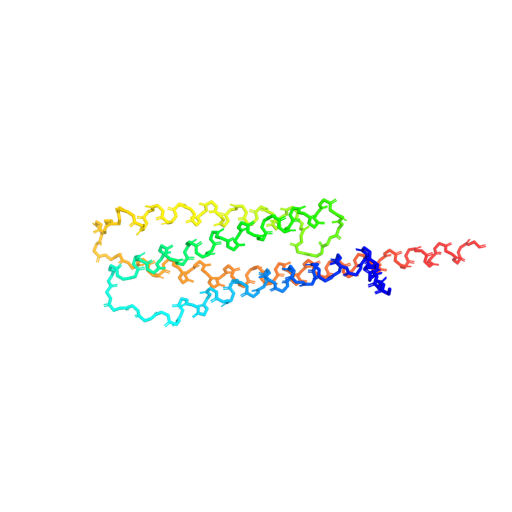106 ? -9.140 -0.934 25.241 1.00 62.16 106 PHE A CA 1
ATOM 834 C C . PHE A 1 106 ? -9.788 -0.293 26.486 1.00 62.16 106 PHE A C 1
ATOM 836 O O . PHE A 1 106 ? -10.863 -0.701 26.934 1.00 62.16 106 PHE A O 1
ATOM 843 N N . ARG A 1 107 ? -9.122 0.726 27.043 1.00 59.97 107 ARG A N 1
ATOM 844 C CA . ARG A 1 107 ? -9.607 1.576 28.138 1.00 59.97 107 ARG A CA 1
ATOM 845 C C . ARG A 1 107 ? -9.608 3.027 27.668 1.00 59.97 107 ARG A C 1
ATOM 847 O O . ARG A 1 107 ? -8.553 3.624 27.486 1.00 59.97 107 ARG A O 1
ATOM 854 N N . CYS A 1 108 ? -10.793 3.600 27.468 1.00 64.12 108 CYS A N 1
ATOM 855 C CA . CYS A 1 108 ? -10.918 5.044 27.274 1.00 64.12 108 CYS A CA 1
ATOM 856 C C . CYS A 1 108 ? -10.895 5.739 28.634 1.00 64.12 108 CYS A C 1
ATOM 858 O O . CYS A 1 108 ? -11.933 5.857 29.280 1.00 64.12 108 CYS A O 1
ATOM 860 N N . ASP A 1 109 ? -9.724 6.227 29.039 1.00 57.03 109 ASP A N 1
ATOM 861 C CA . ASP A 1 109 ? -9.583 7.058 30.244 1.00 57.03 109 ASP A CA 1
ATOM 862 C C . ASP A 1 109 ? -9.853 8.558 29.971 1.00 57.03 109 ASP A C 1
ATOM 864 O O . ASP A 1 109 ? -9.839 9.371 30.892 1.00 57.03 109 ASP A O 1
ATOM 868 N N . ALA A 1 110 ? -10.123 8.946 28.716 1.00 57.53 110 ALA A N 1
ATOM 869 C CA . ALA A 1 110 ? -10.404 10.326 28.307 1.00 57.53 110 ALA A CA 1
ATOM 870 C C . ALA A 1 110 ? -11.867 10.524 27.860 1.00 57.53 110 ALA A C 1
ATOM 872 O O . ALA A 1 110 ? -12.423 9.688 27.149 1.00 57.53 110 ALA A O 1
ATOM 873 N N . GLU A 1 111 ? -12.453 11.677 28.209 1.00 50.06 111 GLU A N 1
ATOM 874 C CA . GLU A 1 111 ? -13.849 12.071 27.912 1.00 50.06 111 GLU A CA 1
ATOM 875 C C . GLU A 1 111 ? -14.190 12.149 26.408 1.00 50.06 111 GLU A C 1
ATOM 877 O O . GLU A 1 111 ? -15.361 12.107 26.038 1.00 50.06 111 GLU A O 1
ATOM 882 N N . LEU A 1 112 ? -13.187 12.220 25.525 1.00 51.94 112 LEU A N 1
ATOM 883 C CA . LEU A 1 112 ? -13.341 12.237 24.066 1.00 51.94 112 LEU A CA 1
ATOM 884 C C . LEU A 1 112 ? -12.404 11.215 23.424 1.00 51.94 112 LEU A C 1
ATOM 886 O O . LEU A 1 112 ? -11.309 11.523 22.959 1.00 51.94 112 LEU A O 1
ATOM 890 N N . CYS A 1 113 ? -12.857 9.972 23.405 1.00 64.38 113 CYS A N 1
ATOM 891 C CA . CYS A 1 113 ? -12.150 8.847 22.825 1.00 64.38 113 CYS A CA 1
ATOM 892 C C . CYS A 1 113 ? -12.926 8.417 21.571 1.00 64.38 113 CYS A C 1
ATOM 894 O O . CYS A 1 113 ? -13.902 7.679 21.662 1.00 64.38 113 CYS A O 1
ATOM 896 N N . MET A 1 114 ? -12.538 8.953 20.408 1.00 65.81 114 MET A N 1
ATOM 897 C CA . MET A 1 114 ? -13.089 8.580 19.095 1.00 65.81 114 MET A CA 1
ATOM 898 C C . MET A 1 114 ? -12.070 7.701 18.360 1.00 65.81 114 MET A C 1
ATOM 900 O O . MET A 1 114 ? -11.285 8.211 17.553 1.00 65.81 114 MET A O 1
ATOM 904 N N . PRO A 1 115 ? -12.021 6.391 18.653 1.00 63.97 115 PRO A N 1
ATOM 905 C CA . PRO A 1 115 ? -11.020 5.495 18.082 1.00 63.97 115 PRO A CA 1
ATOM 906 C C . PRO A 1 115 ? -11.127 5.419 16.550 1.00 63.97 115 PRO A C 1
ATOM 908 O O . PRO A 1 115 ? -10.105 5.353 15.867 1.00 63.97 115 PRO A O 1
ATOM 911 N N . GLY A 1 116 ? -12.335 5.566 15.988 1.00 65.81 116 GLY A N 1
ATOM 912 C CA . GLY A 1 116 ? -12.540 5.638 14.541 1.00 65.81 116 GLY A CA 1
ATOM 913 C C . GLY A 1 116 ? -11.929 6.875 13.865 1.00 65.81 116 GLY A C 1
ATOM 914 O O . GLY A 1 116 ? -11.589 6.811 12.684 1.00 65.81 116 GLY A O 1
ATOM 915 N N . PHE A 1 117 ? -11.733 7.995 14.572 1.00 69.25 117 PHE A N 1
ATOM 916 C CA . PHE A 1 117 ? -11.213 9.235 13.974 1.00 69.25 117 PHE A CA 1
ATOM 917 C C . PHE A 1 117 ? -9.728 9.128 13.591 1.00 69.25 117 PHE A C 1
ATOM 919 O O . PHE A 1 117 ? -9.309 9.630 12.545 1.00 69.25 117 PHE A O 1
ATOM 926 N N . GLY A 1 118 ? -8.937 8.409 14.395 1.00 71.00 118 GLY A N 1
ATOM 927 C CA . GLY A 1 118 ? -7.531 8.128 14.086 1.00 71.00 118 GLY A CA 1
ATOM 928 C C . GLY A 1 118 ? -7.365 7.318 12.797 1.00 71.00 118 GLY A C 1
ATOM 929 O O . GLY A 1 118 ? -6.441 7.561 12.017 1.00 71.00 118 GLY A O 1
ATOM 930 N N . LEU A 1 119 ? -8.306 6.413 12.516 1.00 75.38 119 LEU A N 1
ATOM 931 C CA . LEU A 1 119 ? -8.337 5.654 11.269 1.00 75.38 119 LEU A CA 1
ATOM 932 C C . LEU A 1 119 ? -8.585 6.543 10.057 1.00 75.38 119 LEU A C 1
ATOM 934 O O . LEU A 1 119 ? -7.831 6.459 9.093 1.00 75.38 119 LEU A O 1
ATOM 938 N N . PHE A 1 120 ? -9.569 7.442 10.112 1.00 75.69 120 PHE A N 1
ATOM 939 C CA . PHE A 1 120 ? -9.836 8.383 9.020 1.00 75.69 120 PHE A CA 1
ATOM 940 C C . PHE A 1 120 ? -8.602 9.232 8.672 1.00 75.69 120 PHE A C 1
ATOM 942 O O . PHE A 1 120 ? -8.225 9.337 7.501 1.00 75.69 120 PHE A O 1
ATOM 949 N N . LEU A 1 121 ? -7.939 9.785 9.695 1.00 77.50 121 LEU A N 1
ATOM 950 C CA . LEU A 1 121 ? -6.748 10.624 9.527 1.00 77.50 121 LEU A CA 1
ATOM 951 C C . LEU A 1 121 ? -5.537 9.872 8.969 1.00 77.50 121 LEU A C 1
ATOM 953 O O . LEU A 1 121 ? -4.616 10.503 8.454 1.00 77.50 121 LEU A O 1
ATOM 957 N N . THR A 1 122 ? -5.515 8.545 9.063 1.00 81.75 122 THR A N 1
ATOM 958 C CA . THR A 1 122 ? -4.376 7.737 8.618 1.00 81.75 122 THR A CA 1
ATOM 959 C C . THR A 1 122 ? -4.660 7.018 7.303 1.00 81.75 122 THR A C 1
ATOM 961 O O . THR A 1 122 ? -3.829 7.075 6.398 1.00 81.75 122 THR A O 1
ATOM 964 N N . VAL A 1 123 ? -5.833 6.402 7.135 1.00 85.25 123 VAL A N 1
ATOM 965 C CA . VAL A 1 123 ? -6.132 5.526 5.993 1.00 85.25 123 VAL A CA 1
ATOM 966 C C . VAL A 1 123 ? -6.269 6.277 4.669 1.00 85.25 123 VAL A C 1
ATOM 968 O O . VAL A 1 123 ? -5.677 5.859 3.671 1.00 85.25 123 VAL A O 1
ATOM 971 N N . VAL A 1 124 ? -7.007 7.394 4.638 1.00 88.38 124 VAL A N 1
ATOM 972 C CA . VAL A 1 124 ? -7.237 8.147 3.394 1.00 88.38 124 VAL A CA 1
ATOM 973 C C . VAL A 1 124 ? -5.938 8.801 2.913 1.00 88.38 124 VAL A C 1
ATOM 975 O O . VAL A 1 124 ? -5.564 8.577 1.756 1.00 88.38 124 VAL A O 1
ATOM 978 N N . PRO A 1 125 ? -5.177 9.527 3.762 1.00 90.62 125 PRO A N 1
ATOM 979 C CA . PRO A 1 125 ? -3.883 10.060 3.347 1.00 90.62 125 PRO A CA 1
ATOM 980 C C . PRO A 1 125 ? -2.898 8.963 2.940 1.00 90.62 125 PRO A C 1
ATOM 982 O O . PRO A 1 125 ? -2.188 9.128 1.949 1.00 90.62 125 PRO A O 1
ATOM 985 N N . PHE A 1 126 ? -2.886 7.821 3.636 1.00 89.19 126 PHE A N 1
ATOM 986 C CA . PHE A 1 126 ? -2.040 6.686 3.269 1.00 89.19 126 PHE A CA 1
ATOM 987 C C . PHE A 1 126 ? -2.371 6.151 1.869 1.00 89.19 126 PHE A C 1
ATOM 989 O O . PHE A 1 126 ? -1.465 6.007 1.047 1.00 89.19 126 PHE A O 1
ATOM 996 N N . ALA A 1 127 ? -3.651 5.920 1.557 1.00 91.94 127 ALA A N 1
ATOM 997 C CA . ALA A 1 127 ? -4.080 5.450 0.238 1.00 91.94 127 ALA A CA 1
ATOM 998 C C . ALA A 1 127 ? -3.675 6.420 -0.885 1.00 91.94 127 ALA A C 1
ATOM 1000 O O . ALA A 1 127 ? -3.172 5.998 -1.933 1.00 91.94 127 ALA A O 1
ATOM 1001 N N . ILE A 1 128 ? -3.826 7.724 -0.643 1.00 94.12 128 ILE A N 1
ATOM 1002 C CA . ILE A 1 128 ? -3.417 8.780 -1.572 1.00 94.12 128 ILE A CA 1
ATOM 1003 C C . ILE A 1 128 ? -1.897 8.751 -1.791 1.00 94.12 128 ILE A C 1
ATOM 1005 O O . ILE A 1 128 ? -1.442 8.665 -2.935 1.00 94.12 128 ILE A O 1
ATOM 1009 N N . VAL A 1 129 ? -1.107 8.772 -0.712 1.00 92.75 129 VAL A N 1
ATOM 1010 C CA . VAL A 1 129 ? 0.365 8.774 -0.769 1.00 92.75 129 VAL A CA 1
ATOM 1011 C C . VAL A 1 129 ? 0.893 7.536 -1.488 1.00 92.75 129 VAL A C 1
ATOM 1013 O O . VAL A 1 129 ? 1.739 7.664 -2.373 1.00 92.75 129 VAL A O 1
ATOM 1016 N N . VAL A 1 130 ? 0.376 6.347 -1.165 1.00 91.44 130 VAL A N 1
ATOM 1017 C CA . VAL A 1 130 ? 0.777 5.095 -1.825 1.00 91.44 130 VAL A CA 1
ATOM 1018 C C . VAL A 1 130 ? 0.442 5.138 -3.314 1.00 91.44 130 VAL A C 1
ATOM 1020 O O . VAL A 1 130 ? 1.296 4.806 -4.136 1.00 91.44 130 VAL A O 1
ATOM 1023 N N . THR A 1 131 ? -0.752 5.609 -3.685 1.00 92.62 131 THR A N 1
ATOM 1024 C CA . THR A 1 131 ? -1.152 5.738 -5.095 1.00 92.62 131 THR A CA 1
ATOM 1025 C C . THR A 1 131 ? -0.190 6.655 -5.856 1.00 92.62 131 THR A C 1
ATOM 1027 O O . THR A 1 131 ? 0.352 6.261 -6.892 1.00 92.62 131 THR A O 1
ATOM 1030 N N . PHE A 1 132 ? 0.101 7.846 -5.324 1.00 93.56 132 PHE A N 1
ATOM 1031 C CA . PHE A 1 132 ? 1.057 8.769 -5.942 1.00 93.56 132 PHE A CA 1
ATOM 1032 C C . PHE A 1 132 ? 2.476 8.199 -6.001 1.00 93.56 132 PHE A C 1
ATOM 1034 O O . PHE A 1 132 ? 3.150 8.353 -7.019 1.00 93.56 132 PHE A O 1
ATOM 1041 N N . ALA A 1 133 ? 2.925 7.497 -4.959 1.00 90.75 133 ALA A N 1
ATOM 1042 C CA . ALA A 1 133 ? 4.234 6.853 -4.942 1.00 90.75 133 ALA A CA 1
ATOM 1043 C C . ALA A 1 133 ? 4.356 5.776 -6.032 1.00 90.75 133 ALA A C 1
ATOM 1045 O O . ALA A 1 133 ? 5.394 5.677 -6.694 1.00 90.75 133 ALA A O 1
ATOM 1046 N N . VAL A 1 134 ? 3.299 4.990 -6.268 1.00 90.19 134 VAL A N 1
ATOM 1047 C CA . VAL A 1 134 ? 3.267 3.998 -7.354 1.00 90.19 134 VAL A CA 1
ATOM 1048 C C . VAL A 1 134 ? 3.316 4.680 -8.715 1.00 90.19 134 VAL A C 1
ATOM 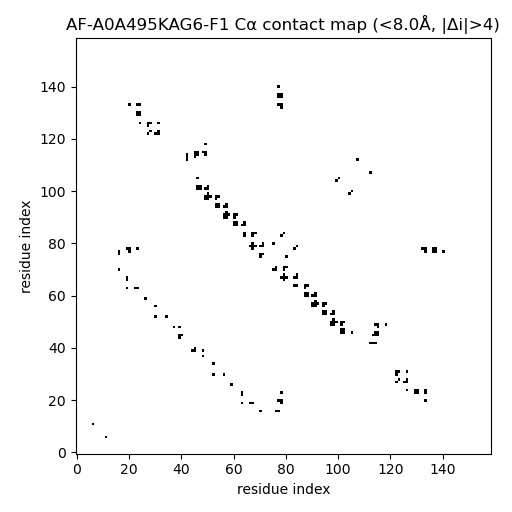1050 O O . VAL A 1 134 ? 4.137 4.298 -9.552 1.00 90.19 134 VAL A O 1
ATOM 1053 N N . LEU A 1 135 ? 2.489 5.706 -8.932 1.00 91.06 135 LEU A N 1
ATOM 1054 C CA . LEU A 1 135 ? 2.470 6.462 -10.187 1.00 91.06 135 LEU A CA 1
ATOM 1055 C C . LEU A 1 135 ? 3.827 7.123 -10.463 1.00 91.06 135 LEU A C 1
ATOM 1057 O O . LEU A 1 135 ? 4.351 7.013 -11.572 1.00 91.06 135 LEU A O 1
ATOM 1061 N N . GLY A 1 136 ? 4.446 7.727 -9.446 1.00 88.19 136 GLY A N 1
ATOM 1062 C CA . GLY A 1 136 ? 5.791 8.294 -9.533 1.00 88.19 136 GLY A CA 1
ATOM 1063 C C . GLY A 1 136 ? 6.852 7.237 -9.850 1.00 88.19 136 GLY A C 1
ATOM 1064 O O . GLY A 1 136 ? 7.695 7.441 -10.725 1.00 88.19 136 GLY A O 1
ATOM 1065 N N . SER A 1 137 ? 6.776 6.063 -9.214 1.00 86.69 137 SER A N 1
ATOM 1066 C CA . SER A 1 137 ? 7.666 4.928 -9.499 1.00 86.69 137 SER A CA 1
ATOM 1067 C C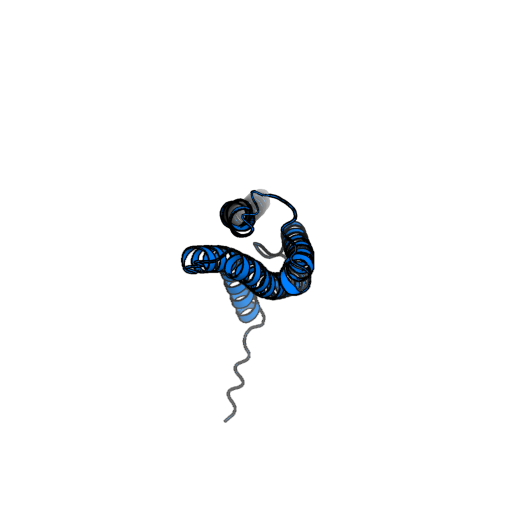 . SER A 1 137 ? 7.520 4.424 -10.941 1.00 86.69 137 SER A C 1
ATOM 1069 O O . SER A 1 137 ? 8.523 4.120 -11.600 1.00 86.69 137 SER A O 1
ATOM 1071 N N . ALA A 1 138 ? 6.290 4.370 -11.455 1.00 86.88 138 ALA A N 1
ATOM 1072 C CA . ALA A 1 138 ? 6.004 3.995 -12.834 1.00 86.88 138 ALA A CA 1
ATOM 1073 C C . ALA A 1 138 ? 6.563 5.030 -13.821 1.00 86.88 138 ALA A C 1
ATOM 1075 O O . ALA A 1 138 ? 7.289 4.661 -14.746 1.00 86.88 138 ALA A O 1
ATOM 1076 N N . ALA A 1 139 ? 6.306 6.320 -13.585 1.00 87.25 139 ALA A N 1
ATOM 1077 C CA . ALA A 1 139 ? 6.812 7.413 -14.411 1.00 87.25 139 ALA A CA 1
ATOM 1078 C C . ALA A 1 139 ? 8.348 7.416 -14.477 1.00 87.25 139 ALA A C 1
ATOM 1080 O O . ALA A 1 139 ? 8.919 7.468 -15.567 1.00 87.25 139 ALA A O 1
ATOM 1081 N N . PHE A 1 140 ? 9.023 7.254 -13.334 1.00 85.62 140 PHE A N 1
ATOM 1082 C CA . PHE A 1 140 ? 10.484 7.162 -13.274 1.00 85.62 140 PHE A CA 1
ATOM 1083 C C . PHE A 1 140 ? 11.023 5.946 -14.041 1.00 85.62 140 PHE A C 1
ATOM 1085 O O . PHE A 1 140 ? 12.021 6.031 -14.760 1.00 85.62 140 PHE A O 1
ATOM 1092 N N . SER A 1 141 ? 10.338 4.806 -13.940 1.00 83.50 141 SER A N 1
ATOM 1093 C CA . SER A 1 141 ? 10.715 3.588 -14.665 1.00 83.50 141 SER A CA 1
ATOM 1094 C C . SER A 1 141 ? 10.570 3.739 -16.183 1.00 83.50 141 SER A C 1
ATOM 1096 O O . SER A 1 141 ? 11.367 3.179 -16.931 1.00 83.50 141 SER A O 1
ATOM 1098 N N . VAL A 1 142 ? 9.579 4.502 -16.653 1.00 83.69 142 VAL A N 1
ATOM 1099 C CA . VAL A 1 142 ? 9.413 4.818 -18.081 1.00 83.69 142 VAL A CA 1
ATOM 1100 C C . VAL A 1 142 ? 10.471 5.818 -18.548 1.00 83.69 142 VAL A C 1
ATOM 1102 O O . VAL A 1 142 ? 11.069 5.620 -19.604 1.00 83.69 142 VAL A O 1
ATOM 1105 N N . ALA A 1 143 ? 10.727 6.869 -17.766 1.00 83.62 143 ALA A N 1
ATOM 1106 C CA . ALA A 1 143 ? 11.706 7.900 -18.104 1.00 83.62 143 ALA A CA 1
ATOM 1107 C C . ALA A 1 143 ? 13.128 7.329 -18.229 1.00 83.62 143 ALA A C 1
ATOM 1109 O O . ALA A 1 143 ? 13.819 7.614 -19.203 1.00 83.62 143 ALA A O 1
ATOM 1110 N N . THR A 1 144 ? 13.530 6.469 -17.288 1.00 82.81 144 THR A N 1
ATOM 1111 C CA . THR A 1 144 ? 14.851 5.814 -17.305 1.00 82.81 144 THR A CA 1
ATOM 1112 C C . THR A 1 144 ? 15.032 4.900 -18.513 1.00 82.81 144 THR A C 1
ATOM 1114 O O . THR A 1 144 ? 16.028 5.026 -19.213 1.00 82.81 144 THR A O 1
ATOM 1117 N N . ARG A 1 145 ? 14.036 4.064 -18.841 1.00 78.75 145 ARG A N 1
ATOM 1118 C CA . ARG A 1 145 ? 14.098 3.213 -20.044 1.00 78.75 145 ARG A CA 1
ATOM 1119 C C . ARG A 1 145 ? 14.237 4.019 -21.331 1.00 78.75 145 ARG A C 1
ATOM 1121 O O . ARG A 1 145 ? 15.026 3.655 -22.190 1.00 78.75 145 ARG A O 1
ATOM 1128 N N . ARG A 1 146 ? 13.493 5.124 -21.454 1.00 78.38 146 ARG A N 1
ATOM 1129 C CA . ARG A 1 146 ? 13.609 6.001 -22.627 1.00 78.38 146 ARG A CA 1
ATOM 1130 C C . ARG A 1 146 ? 15.017 6.577 -22.742 1.00 78.38 146 ARG A C 1
ATOM 1132 O O . ARG A 1 146 ? 15.567 6.567 -23.833 1.00 78.38 146 ARG A O 1
ATOM 1139 N N . ALA A 1 147 ? 15.591 7.073 -21.646 1.00 77.25 147 ALA A N 1
ATOM 1140 C CA . ALA A 1 147 ? 16.942 7.634 -21.650 1.00 77.25 147 ALA A CA 1
ATOM 1141 C C . ALA A 1 147 ? 18.000 6.609 -22.103 1.00 77.25 147 ALA A C 1
ATOM 1143 O O . ALA A 1 147 ? 18.864 6.947 -22.915 1.00 77.25 147 ALA A O 1
ATOM 1144 N N . ASP A 1 148 ? 17.881 5.358 -21.648 1.00 76.50 148 ASP A N 1
ATOM 1145 C CA . ASP A 1 148 ? 18.767 4.265 -22.059 1.00 76.50 148 ASP A CA 1
ATOM 1146 C C . ASP A 1 148 ? 18.682 4.017 -23.581 1.00 76.50 148 ASP A C 1
ATOM 1148 O O . ASP A 1 148 ? 19.714 3.970 -24.256 1.00 76.50 148 ASP A O 1
ATOM 1152 N N . ASP A 1 149 ? 17.472 3.966 -24.154 1.00 76.38 149 ASP A N 1
ATOM 1153 C CA . ASP A 1 149 ? 17.263 3.763 -25.599 1.00 76.38 149 ASP A CA 1
ATOM 1154 C C . ASP A 1 149 ? 17.889 4.885 -26.453 1.00 76.38 149 ASP A C 1
ATOM 1156 O O . ASP A 1 149 ? 18.515 4.620 -27.486 1.00 76.38 149 ASP A O 1
ATOM 1160 N N . TRP A 1 150 ? 17.761 6.145 -26.016 1.00 74.38 150 TRP A N 1
ATOM 1161 C CA . TRP A 1 150 ? 18.373 7.294 -26.697 1.00 74.38 150 TRP A CA 1
ATOM 1162 C C . TRP A 1 150 ? 19.901 7.218 -26.691 1.00 74.38 150 TRP A C 1
ATOM 1164 O O . TRP A 1 150 ? 20.532 7.488 -27.716 1.00 74.38 150 TRP A O 1
ATOM 1174 N N . SER A 1 151 ? 20.499 6.825 -25.561 1.00 78.00 151 SER A N 1
ATOM 1175 C CA . SER A 1 151 ? 21.955 6.687 -25.444 1.00 78.00 151 SER A CA 1
ATOM 1176 C C . SER A 1 151 ? 22.510 5.614 -26.388 1.00 78.00 151 SER A C 1
ATOM 1178 O O . SER A 1 151 ? 23.534 5.827 -27.042 1.00 78.00 151 SER A O 1
ATOM 1180 N N . PHE A 1 152 ? 21.785 4.503 -26.545 1.00 73.62 152 PHE A N 1
ATOM 1181 C CA . PHE A 1 152 ? 22.165 3.420 -27.447 1.00 73.62 152 PHE A CA 1
ATOM 1182 C C . PHE A 1 152 ? 22.088 3.851 -28.919 1.00 73.62 152 PHE A C 1
ATOM 1184 O O . PHE A 1 152 ? 23.027 3.629 -29.686 1.00 73.62 152 PHE A O 1
ATOM 1191 N N . GLN A 1 153 ? 21.009 4.540 -29.312 1.00 73.25 153 GLN A N 1
ATOM 1192 C CA . GLN A 1 153 ? 20.881 5.073 -30.671 1.00 73.25 153 GLN A CA 1
ATOM 1193 C C . GLN A 1 153 ? 21.967 6.102 -30.999 1.00 73.25 153 GLN A C 1
ATOM 1195 O O . GLN A 1 153 ? 22.526 6.059 -32.096 1.00 73.25 153 GLN A O 1
ATOM 1200 N N . ALA A 1 154 ? 22.294 6.997 -30.064 1.00 72.00 154 ALA A N 1
ATOM 1201 C CA . ALA A 1 154 ? 23.353 7.985 -30.250 1.00 72.00 154 ALA A CA 1
ATOM 1202 C C . ALA A 1 154 ? 24.724 7.321 -30.466 1.00 72.00 154 ALA A C 1
ATOM 1204 O O . ALA A 1 154 ? 25.444 7.706 -31.385 1.00 72.00 154 ALA A O 1
ATOM 1205 N N . SER A 1 155 ? 25.049 6.276 -29.694 1.00 74.88 155 SER A N 1
ATOM 1206 C CA . SER A 1 155 ? 26.292 5.514 -29.870 1.00 74.88 155 SER A CA 1
ATOM 1207 C C . SER A 1 155 ? 26.348 4.780 -31.212 1.00 74.88 155 SER A C 1
ATOM 1209 O O . SER A 1 155 ? 27.406 4.741 -31.827 1.00 74.88 155 SER A O 1
ATOM 1211 N N . SER A 1 156 ? 25.227 4.224 -31.685 1.00 73.44 156 SER A N 1
ATOM 1212 C CA . SER A 1 156 ? 25.180 3.471 -32.951 1.00 73.44 156 SER A CA 1
ATOM 1213 C C . SER A 1 156 ? 25.346 4.331 -34.208 1.00 73.44 156 SER A C 1
ATOM 1215 O O . SER A 1 156 ? 25.713 3.812 -35.252 1.00 73.44 156 SER A O 1
ATOM 1217 N N . ARG A 1 157 ? 25.067 5.641 -34.126 1.00 75.12 157 ARG A N 1
ATOM 1218 C CA . ARG A 1 157 ? 25.267 6.583 -35.244 1.00 75.12 157 ARG A CA 1
ATOM 1219 C C . ARG A 1 157 ? 26.676 7.171 -35.296 1.00 75.12 157 ARG A C 1
ATOM 1221 O O . ARG A 1 157 ? 27.009 7.826 -36.276 1.00 75.12 157 ARG A O 1
ATOM 1228 N N . ALA A 1 158 ? 27.457 7.011 -34.230 1.00 68.31 158 ALA A N 1
ATOM 1229 C CA . ALA A 1 158 ? 28.815 7.540 -34.130 1.00 68.31 158 ALA A CA 1
ATOM 1230 C C . ALA A 1 158 ? 29.888 6.560 -34.650 1.00 68.31 158 ALA A C 1
ATOM 1232 O O . ALA A 1 158 ? 31.058 6.932 -34.717 1.00 68.31 158 ALA A O 1
ATOM 1233 N N . THR A 1 159 ? 29.491 5.333 -34.999 1.00 61.00 159 THR A N 1
ATOM 1234 C CA . THR A 1 159 ? 30.309 4.269 -35.607 1.00 61.00 159 THR A CA 1
ATOM 1235 C C . THR A 1 159 ? 29.895 4.038 -37.047 1.00 61.00 159 THR A C 1
ATOM 1237 O O . THR A 1 159 ? 30.796 3.887 -37.896 1.00 61.00 159 THR A O 1
#

Mean predicted aligned error: 8.71 Å

Organism: Williamsia marianensis (NCBI:txid85044)

Solvent-accessible surface area (backbone atoms only — not comparable to full-atom values): 8700 Å² total; per-residue (Å²): 143,79,85,77,78,76,72,54,74,69,55,61,51,48,52,51,48,53,52,48,47,51,46,64,46,46,51,41,49,52,52,44,51,50,60,75,64,58,86,65,92,45,68,71,50,29,29,46,49,52,15,53,51,23,48,54,47,25,54,51,22,50,53,51,26,53,50,21,49,54,45,37,76,74,38,93,52,64,64,20,45,70,71,45,33,50,50,24,51,50,50,24,53,53,19,55,54,46,28,56,50,32,62,84,62,71,71,78,90,51,100,81,67,60,65,54,55,60,47,58,72,44,44,56,57,46,33,51,53,48,40,51,51,40,52,52,40,43,51,52,55,52,53,52,52,52,53,53,55,52,54,53,54,55,56,65,74,76,110

pLDDT: mean 81.32, std 12.92, range [41.59, 96.44]

Foldseek 3Di:
DDPPPPPPPVVVLVVLLVVLLCLLQVVLVVLVVLLVPDDDPDQLVQLVSQLVSLVSQLVSLVVSLVSLVVNVVVHDGQCSDPVNNVVSVVSNVVSVVSNVASPPPPDDPDPDDRSSVVCVVCSVVVSVVSNVSRVVSVVVVVVVVVVVVVVVVVVVVVD

Secondary structure (DSSP, 8-state):
--------HHHHHHHHHHHHHHHHHHHHHHHHHHHHH----SHHHHHHHHHHHHHHHHHHHHHHHHHHHHHHHT---TT-SHHHHHHHHHHHHHHHHHHHHHHT-----SS---HHHHHHHHHHHHHHHHHHHHHHHHHHHH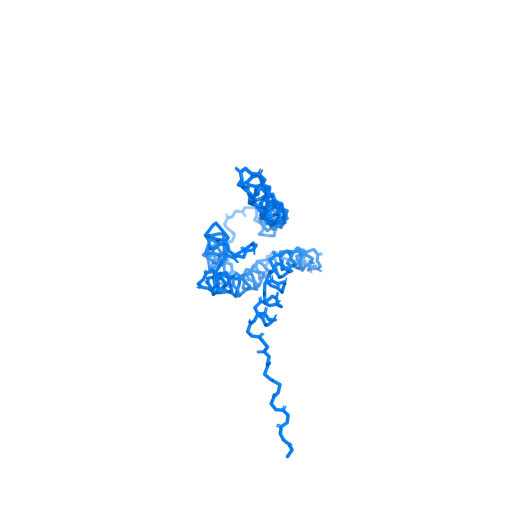HHHHHHHHHHHHHHH--

Radius of gyration: 21.11 Å; Cα contacts (8 Å, |Δi|>4): 121; chains: 1; bounding box: 54×49×66 Å